Protein AF-A0A7X9Q0C0-F1 (afdb_monomer)

Secondary structure (DSSP, 8-state):
-HHHHTT-TTEEEEEEETTEEEEEESSHHHHHHHHHHHHHHTT---S-----PPPHHHHHHHHHTS--SS---

Nearest PDB structures (foldseek):
  2lkp-assembly1_B  TM=3.185E-01  e=6.763E+00  Mycobacterium tuberculosis H37Rv

Structure (mmCIF, N/CA/C/O backbone):
data_AF-A0A7X9Q0C0-F1
#
_entry.id   AF-A0A7X9Q0C0-F1
#
loop_
_atom_site.group_PDB
_atom_site.id
_atom_site.type_symbol
_atom_site.label_atom_id
_atom_site.label_alt_id
_atom_site.label_comp_id
_atom_site.label_asym_id
_atom_site.label_entity_id
_atom_site.label_seq_id
_atom_site.pdbx_PDB_ins_code
_atom_site.Cartn_x
_atom_site.Cartn_y
_atom_site.Cartn_z
_atom_site.occupancy
_atom_site.B_iso_or_equiv
_atom_site.auth_seq_id
_atom_site.auth_comp_id
_atom_site.auth_asym_id
_atom_site.auth_atom_id
_atom_site.pdbx_PDB_model_num
ATOM 1 N N . VAL A 1 1 ? -2.048 -4.307 9.453 1.00 76.88 1 VAL A N 1
ATOM 2 C CA . VAL A 1 1 ? -1.247 -3.516 8.490 1.00 76.88 1 VAL A CA 1
ATOM 3 C C . VAL A 1 1 ? -1.697 -3.704 7.046 1.00 7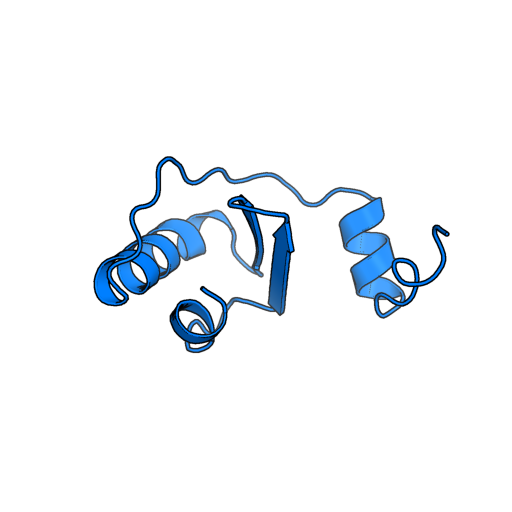6.88 1 VAL A C 1
ATOM 5 O O . VAL A 1 1 ? -2.185 -2.736 6.489 1.00 76.88 1 VAL A O 1
ATOM 8 N N . ALA A 1 2 ? -1.621 -4.906 6.452 1.00 76.62 2 ALA A N 1
ATOM 9 C CA . ALA A 1 2 ? -1.956 -5.121 5.031 1.00 76.62 2 ALA A CA 1
ATOM 10 C C . ALA A 1 2 ? -3.310 -4.517 4.591 1.00 76.62 2 ALA A C 1
ATOM 12 O O . ALA A 1 2 ? -3.370 -3.834 3.579 1.00 76.62 2 ALA A O 1
ATOM 13 N N . GLN A 1 3 ? -4.372 -4.678 5.390 1.00 79.94 3 GLN A N 1
ATOM 14 C CA . GLN A 1 3 ? -5.683 -4.061 5.123 1.00 79.94 3 GLN A CA 1
ATOM 15 C C . GLN A 1 3 ? -5.677 -2.526 5.201 1.00 79.94 3 GLN A C 1
ATOM 17 O O . GLN A 1 3 ? -6.366 -1.878 4.424 1.00 79.94 3 GLN A O 1
ATOM 22 N N . ALA A 1 4 ? -4.884 -1.937 6.101 1.00 81.56 4 ALA A N 1
ATOM 23 C CA . ALA A 1 4 ? -4.794 -0.484 6.258 1.00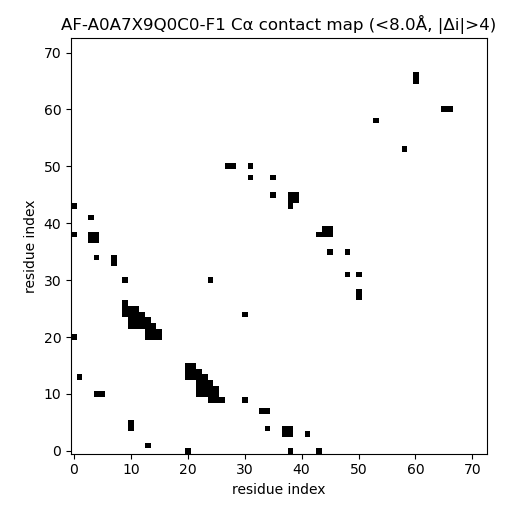 81.56 4 ALA A CA 1
ATOM 24 C C . ALA A 1 4 ? -4.159 0.186 5.030 1.00 81.56 4 ALA A C 1
ATOM 26 O O . ALA A 1 4 ? -4.525 1.297 4.672 1.00 81.56 4 ALA A O 1
ATOM 27 N N . 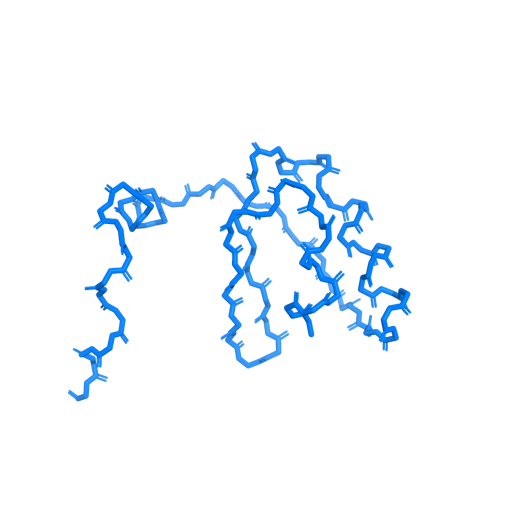VAL A 1 5 ? -3.238 -0.509 4.355 1.00 81.12 5 VAL A N 1
ATOM 28 C CA . VAL A 1 5 ? -2.504 0.022 3.196 1.00 81.12 5 VAL A CA 1
ATOM 29 C C . VAL A 1 5 ? -3.019 -0.490 1.848 1.00 81.12 5 VAL A C 1
ATOM 31 O O . VAL A 1 5 ? -2.583 -0.000 0.812 1.00 81.12 5 VAL A O 1
ATOM 34 N N . ALA A 1 6 ? -3.970 -1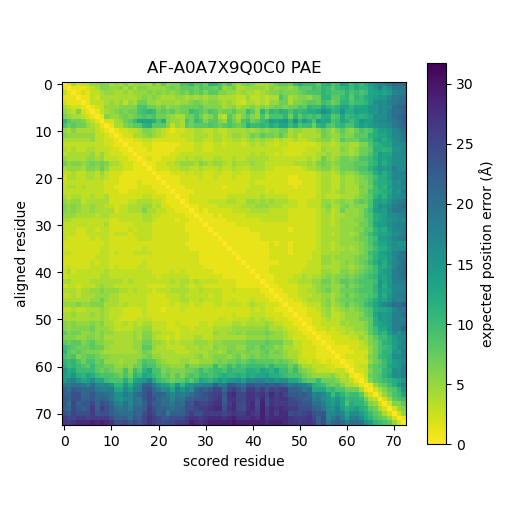.431 1.834 1.00 74.38 6 ALA A N 1
ATOM 35 C CA . ALA A 1 6 ? -4.514 -2.038 0.613 1.00 74.38 6 ALA A CA 1
ATOM 36 C C . ALA A 1 6 ? -5.221 -1.037 -0.322 1.00 74.38 6 ALA A C 1
ATOM 38 O O . ALA A 1 6 ? -5.340 -1.294 -1.516 1.00 74.38 6 ALA A O 1
ATOM 39 N N . GLY A 1 7 ? -5.694 0.095 0.210 1.00 71.12 7 GLY A N 1
ATOM 40 C CA . GLY A 1 7 ? -6.327 1.167 -0.567 1.00 71.12 7 GLY A CA 1
ATOM 41 C C . GLY A 1 7 ? -5.351 2.182 -1.170 1.00 71.12 7 GLY A C 1
ATOM 42 O O . GLY A 1 7 ? -5.781 3.084 -1.887 1.00 71.12 7 GLY A O 1
ATOM 43 N N . LEU A 1 8 ? -4.051 2.072 -0.880 1.00 80.31 8 LEU A N 1
ATOM 44 C CA . LEU A 1 8 ? -3.042 2.986 -1.402 1.00 80.31 8 LEU A CA 1
ATOM 45 C C . LEU A 1 8 ? -2.619 2.522 -2.799 1.00 80.31 8 LEU A C 1
ATOM 47 O O . LEU A 1 8 ? -1.940 1.508 -2.946 1.00 80.31 8 LEU A O 1
ATOM 51 N N . ALA A 1 9 ? -3.021 3.283 -3.820 1.00 64.75 9 ALA A N 1
ATOM 52 C CA . ALA A 1 9 ? -2.853 2.932 -5.235 1.00 64.75 9 ALA A CA 1
ATOM 53 C C . ALA A 1 9 ? -1.398 2.640 -5.655 1.00 64.75 9 ALA A C 1
ATOM 55 O O . ALA A 1 9 ? -1.176 1.915 -6.620 1.00 64.75 9 ALA A O 1
ATOM 56 N N . ASP A 1 10 ? -0.420 3.169 -4.919 1.00 79.25 10 ASP A N 1
ATOM 57 C CA . ASP A 1 10 ? 1.000 3.065 -5.257 1.00 79.25 10 ASP A CA 1
ATOM 58 C C . ASP A 1 10 ? 1.720 1.884 -4.588 1.00 79.25 10 ASP A C 1
ATOM 60 O O . ASP A 1 10 ? 2.926 1.728 -4.785 1.00 79.25 10 ASP A O 1
ATOM 64 N N . VAL A 1 11 ? 1.025 1.061 -3.794 1.00 83.81 11 VAL A N 1
ATOM 65 C CA . VAL A 1 11 ? 1.619 -0.073 -3.068 1.00 83.81 11 VAL A CA 1
ATOM 66 C C . VAL A 1 11 ? 1.559 -1.337 -3.919 1.00 83.81 11 VAL A C 1
ATOM 68 O O . VAL A 1 11 ? 0.504 -1.938 -4.100 1.00 83.81 11 VAL A O 1
ATOM 71 N N . ALA A 1 12 ? 2.716 -1.774 -4.413 1.00 82.19 12 ALA A N 1
ATOM 72 C CA . ALA A 1 12 ? 2.841 -2.967 -5.248 1.00 82.19 12 ALA A CA 1
ATOM 73 C C . ALA A 1 12 ? 3.018 -4.253 -4.427 1.00 82.19 12 ALA A C 1
ATOM 75 O O . ALA A 1 12 ? 2.600 -5.330 -4.852 1.00 82.19 12 ALA A O 1
ATOM 76 N N . ARG A 1 13 ? 3.668 -4.158 -3.263 1.00 82.25 13 ARG A N 1
ATOM 77 C CA . ARG A 1 13 ? 3.967 -5.302 -2.394 1.00 82.25 13 ARG A CA 1
ATOM 78 C C . ARG A 1 13 ? 4.030 -4.860 -0.942 1.00 82.25 13 ARG A C 1
ATOM 80 O O . ARG A 1 13 ? 4.510 -3.765 -0.654 1.00 82.25 13 ARG A O 1
ATOM 87 N N . VAL A 1 14 ? 3.586 -5.739 -0.051 1.00 88.31 14 VAL A N 1
ATOM 88 C CA . VAL A 1 14 ? 3.716 -5.586 1.397 1.00 88.31 14 VAL A CA 1
ATOM 89 C C . VAL A 1 14 ? 4.323 -6.866 1.947 1.00 88.31 14 VAL A C 1
ATOM 91 O O . VAL A 1 14 ? 3.797 -7.952 1.713 1.00 88.31 14 VAL A O 1
ATOM 94 N N . GLU A 1 15 ? 5.421 -6.728 2.671 1.00 87.25 15 GLU A N 1
ATOM 95 C CA . GLU A 1 15 ? 6.072 -7.799 3.414 1.00 87.25 15 GLU A CA 1
ATOM 96 C C . GLU A 1 15 ? 6.029 -7.464 4.896 1.00 87.25 15 GLU A C 1
ATOM 98 O O . GLU A 1 15 ? 6.193 -6.307 5.282 1.00 87.25 15 GLU A O 1
ATOM 103 N N . ILE A 1 16 ? 5.779 -8.473 5.723 1.00 89.06 16 ILE A N 1
ATOM 104 C CA . ILE A 1 16 ? 5.666 -8.317 7.171 1.00 89.06 16 ILE A CA 1
ATOM 105 C C . ILE A 1 16 ? 6.663 -9.275 7.810 1.00 89.06 16 ILE A C 1
ATOM 107 O O . ILE A 1 16 ? 6.586 -10.482 7.578 1.00 89.06 16 ILE A O 1
ATOM 111 N N . ALA A 1 17 ? 7.569 -8.734 8.618 1.00 88.50 17 ALA A N 1
ATOM 112 C CA . ALA A 1 17 ? 8.559 -9.484 9.376 1.00 88.50 17 ALA A CA 1
ATOM 113 C C . ALA A 1 17 ? 8.508 -9.026 10.839 1.00 88.50 17 ALA A C 1
ATOM 115 O O . ALA A 1 17 ? 9.104 -8.024 11.214 1.00 88.50 17 ALA A O 1
ATOM 116 N N . GLY A 1 18 ? 7.757 -9.754 11.671 1.00 90.12 18 GLY A N 1
ATOM 117 C CA . GLY A 1 18 ? 7.530 -9.351 13.060 1.00 90.12 18 GLY A CA 1
ATOM 118 C C . GLY A 1 18 ? 6.714 -8.058 13.151 1.00 90.12 18 GLY A C 1
ATOM 119 O O . GLY A 1 18 ? 5.562 -8.023 12.717 1.00 90.12 18 GLY A O 1
ATOM 120 N N . ASP A 1 19 ? 7.309 -7.024 13.741 1.00 89.62 19 ASP A N 1
ATOM 121 C CA . ASP A 1 19 ? 6.775 -5.664 13.870 1.00 89.62 19 ASP A CA 1
ATOM 122 C C . ASP A 1 19 ? 7.236 -4.716 12.750 1.00 89.62 19 ASP A C 1
ATOM 124 O O . ASP A 1 19 ? 6.729 -3.597 12.643 1.00 89.62 19 ASP A O 1
ATOM 128 N N . GLU A 1 20 ? 8.129 -5.171 11.868 1.00 91.19 20 GLU A N 1
ATOM 129 C CA . GLU A 1 20 ? 8.587 -4.410 10.712 1.00 91.19 20 GLU A CA 1
ATOM 130 C C . GLU A 1 20 ? 7.744 -4.724 9.469 1.00 91.19 20 GLU A C 1
ATOM 132 O O . GLU A 1 20 ? 7.391 -5.874 9.175 1.00 91.19 20 GLU A O 1
ATOM 137 N N . VAL A 1 21 ? 7.411 -3.674 8.715 1.00 90.94 21 VAL A N 1
ATOM 138 C CA . VAL A 1 21 ? 6.665 -3.783 7.460 1.00 90.94 21 VAL A CA 1
ATOM 139 C C . VAL A 1 21 ? 7.423 -3.081 6.351 1.00 90.94 21 VAL A C 1
ATOM 141 O O . VAL A 1 21 ? 7.630 -1.869 6.391 1.00 90.94 21 VAL A O 1
ATOM 144 N N . THR A 1 22 ? 7.763 -3.846 5.318 1.00 91.25 22 THR A N 1
ATOM 145 C CA . THR A 1 22 ? 8.420 -3.340 4.115 1.00 91.25 22 THR A CA 1
ATOM 146 C C . THR A 1 22 ? 7.404 -3.244 2.991 1.00 91.25 22 THR A C 1
ATOM 148 O O . THR A 1 22 ? 6.667 -4.188 2.704 1.00 91.25 22 THR A O 1
ATOM 151 N N . MET A 1 23 ? 7.352 -2.086 2.339 1.00 89.62 23 MET A N 1
ATOM 152 C CA . MET A 1 23 ? 6.413 -1.820 1.254 1.00 89.62 23 MET A CA 1
ATOM 153 C C . MET A 1 23 ? 7.170 -1.420 -0.005 1.00 89.62 23 MET A C 1
ATOM 155 O O . MET A 1 23 ? 7.992 -0.504 0.018 1.00 89.62 23 MET A O 1
ATOM 159 N N . SER A 1 24 ? 6.873 -2.080 -1.123 1.00 90.00 24 SER A N 1
ATOM 160 C CA . SER A 1 24 ? 7.366 -1.656 -2.434 1.00 90.00 24 SER A CA 1
ATOM 161 C C . SER A 1 24 ? 6.362 -0.699 -3.056 1.00 90.00 24 SER A C 1
ATOM 163 O O . SER A 1 24 ? 5.197 -1.055 -3.239 1.00 90.00 24 SER A O 1
ATOM 165 N N . VAL A 1 25 ? 6.822 0.504 -3.393 1.00 90.06 25 VAL A N 1
ATOM 166 C CA . VAL A 1 25 ? 5.993 1.568 -3.967 1.00 90.06 25 VAL A CA 1
ATOM 167 C C . VAL A 1 25 ? 6.643 2.165 -5.208 1.00 90.06 25 VAL A C 1
ATOM 169 O O . VAL A 1 25 ? 7.869 2.237 -5.296 1.00 90.06 25 VAL A O 1
ATOM 172 N N . ALA A 1 26 ? 5.831 2.625 -6.161 1.00 86.75 26 ALA A N 1
ATOM 173 C CA . ALA A 1 26 ? 6.338 3.242 -7.392 1.00 86.75 26 ALA A CA 1
ATOM 174 C C . ALA A 1 26 ? 7.057 4.579 -7.128 1.00 86.75 26 ALA A C 1
ATOM 176 O O . ALA A 1 26 ? 8.076 4.890 -7.749 1.00 86.75 26 ALA A O 1
ATOM 177 N N . HIS A 1 27 ? 6.547 5.363 -6.173 1.00 88.50 27 HIS A N 1
ATOM 178 C CA . HIS A 1 27 ? 7.053 6.692 -5.843 1.00 88.50 27 HIS A CA 1
ATOM 179 C C . HIS A 1 27 ? 7.287 6.818 -4.334 1.00 88.50 27 HIS A C 1
ATOM 181 O O . HIS A 1 27 ? 6.433 7.272 -3.577 1.00 88.50 27 HIS A O 1
ATOM 187 N N . GLY A 1 28 ? 8.482 6.405 -3.901 1.00 88.38 28 GLY A N 1
ATOM 188 C CA . GLY A 1 28 ? 8.865 6.301 -2.489 1.00 88.38 28 GLY A CA 1
ATOM 189 C C . GLY A 1 28 ? 8.560 7.536 -1.646 1.00 88.38 28 GLY A C 1
ATOM 190 O O . GLY A 1 28 ? 7.863 7.444 -0.642 1.00 88.38 28 GLY A O 1
ATOM 191 N N . ALA A 1 29 ? 9.053 8.702 -2.067 1.00 91.19 29 ALA A N 1
ATOM 192 C CA . ALA A 1 29 ? 8.925 9.927 -1.281 1.00 91.19 29 ALA A CA 1
ATOM 193 C C . ALA A 1 29 ? 7.465 10.382 -1.114 1.00 91.19 29 ALA A C 1
ATOM 195 O O . ALA A 1 29 ? 7.078 10.793 -0.022 1.00 91.19 29 ALA A O 1
ATOM 196 N N . SER A 1 30 ? 6.642 10.283 -2.163 1.00 91.12 30 SER A N 1
ATOM 197 C 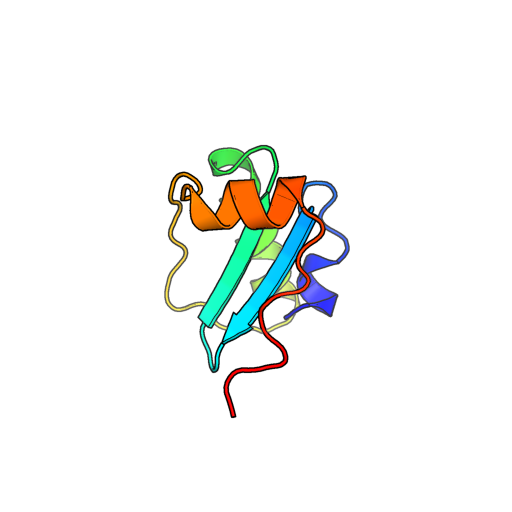CA . SER A 1 30 ? 5.228 10.675 -2.099 1.00 91.12 30 SER A CA 1
ATOM 198 C C . SER A 1 30 ? 4.366 9.669 -1.341 1.00 91.12 30 SER A C 1
ATOM 200 O O . SER A 1 30 ? 3.317 10.049 -0.832 1.00 91.12 30 SER A O 1
ATOM 202 N N . ALA A 1 31 ? 4.803 8.413 -1.230 1.00 91.12 31 ALA A N 1
ATOM 203 C CA . 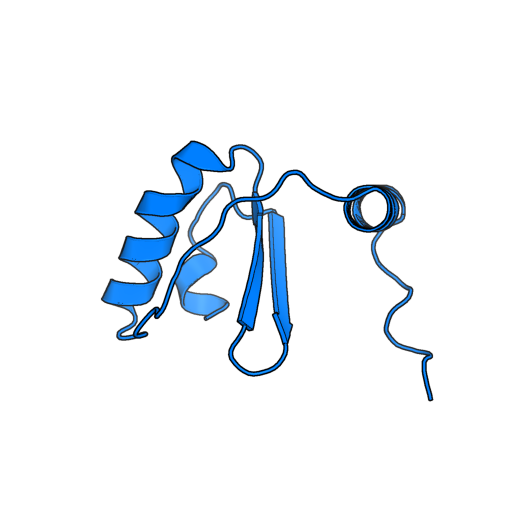ALA A 1 31 ? 4.076 7.368 -0.517 1.00 91.12 31 ALA A CA 1
ATOM 204 C C . ALA A 1 31 ? 4.179 7.480 1.015 1.00 91.12 31 ALA A C 1
ATOM 206 O O . ALA A 1 31 ? 3.299 6.976 1.709 1.00 91.12 31 ALA A O 1
ATOM 207 N N . ILE A 1 32 ? 5.196 8.164 1.557 1.00 91.75 32 ILE A N 1
ATOM 208 C CA . ILE A 1 32 ? 5.417 8.252 3.013 1.00 91.75 32 ILE A CA 1
ATOM 209 C C . ILE A 1 32 ? 4.205 8.841 3.747 1.00 91.75 32 ILE A C 1
ATOM 211 O O . ILE A 1 32 ? 3.709 8.229 4.692 1.00 91.75 32 ILE A O 1
ATOM 215 N N . SER A 1 33 ? 3.698 10.003 3.320 1.00 92.75 33 SER A N 1
ATOM 216 C CA . SER A 1 33 ? 2.578 10.660 4.011 1.00 92.75 33 SER A CA 1
ATOM 217 C C . SER A 1 33 ? 1.263 9.865 3.938 1.00 92.75 33 SER A C 1
ATOM 219 O O . SER A 1 33 ? 0.675 9.643 4.995 1.00 92.75 33 SER A O 1
ATOM 221 N N . PRO A 1 34 ? 0.801 9.384 2.764 1.00 92.31 34 PRO A N 1
ATOM 222 C CA . PRO A 1 34 ? -0.389 8.537 2.675 1.00 92.31 34 PRO A CA 1
ATOM 223 C C . PRO A 1 34 ? -0.296 7.262 3.517 1.00 92.31 34 PRO A C 1
ATOM 225 O O . PRO A 1 34 ? -1.267 6.903 4.178 1.00 92.31 34 PRO A O 1
ATOM 228 N N . VAL A 1 35 ? 0.866 6.595 3.528 1.00 91.94 35 VAL A N 1
ATOM 229 C CA . VAL A 1 35 ? 1.085 5.389 4.342 1.00 91.94 35 VAL A CA 1
ATOM 230 C C . VAL A 1 35 ? 0.991 5.717 5.828 1.00 91.94 35 VAL A C 1
ATOM 232 O O . VAL A 1 35 ? 0.261 5.044 6.550 1.00 91.94 35 VAL A O 1
ATOM 235 N N . ALA A 1 36 ? 1.675 6.768 6.286 1.00 92.56 36 ALA A N 1
ATOM 236 C CA . ALA A 1 36 ? 1.641 7.165 7.691 1.00 92.56 36 ALA A CA 1
ATOM 237 C C . ALA A 1 36 ? 0.214 7.500 8.161 1.00 92.56 36 ALA A C 1
ATOM 239 O O . ALA A 1 36 ? -0.199 7.050 9.228 1.00 92.56 36 ALA A O 1
ATOM 240 N N . VAL A 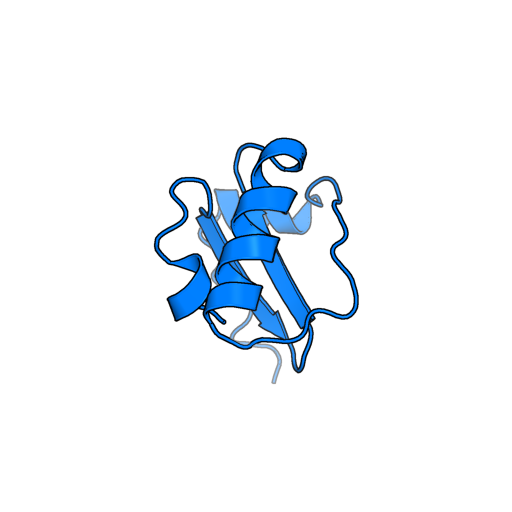1 37 ? -0.555 8.233 7.346 1.00 93.19 37 VAL A N 1
ATOM 241 C CA . VAL A 1 37 ? -1.959 8.567 7.641 1.00 93.19 37 VAL A CA 1
ATOM 242 C C . VAL A 1 37 ? -2.823 7.309 7.692 1.00 93.19 37 VAL A C 1
ATOM 244 O O . VAL A 1 37 ? -3.533 7.109 8.670 1.00 93.19 37 VAL A O 1
ATOM 247 N N . ALA A 1 38 ? -2.721 6.421 6.701 1.00 92.50 38 ALA A N 1
ATOM 248 C CA . ALA A 1 38 ? -3.524 5.201 6.658 1.00 92.50 38 ALA A CA 1
ATOM 249 C C . ALA A 1 38 ? -3.253 4.264 7.851 1.00 92.50 38 ALA A C 1
ATOM 251 O O . ALA A 1 38 ? -4.170 3.634 8.380 1.00 92.50 38 ALA A O 1
ATOM 252 N N . LEU A 1 39 ? -1.997 4.178 8.300 1.00 91.88 39 LEU A N 1
ATOM 253 C CA . LEU A 1 39 ? -1.633 3.413 9.494 1.00 91.88 39 LEU A CA 1
ATOM 254 C C . LEU A 1 39 ? -2.194 4.059 10.768 1.00 91.88 39 LEU A C 1
ATOM 256 O O . LEU A 1 39 ? -2.753 3.350 11.607 1.00 91.88 39 LEU A O 1
ATOM 260 N N . ALA A 1 40 ? -2.115 5.386 10.885 1.00 93.06 40 ALA A N 1
ATOM 261 C CA . ALA A 1 40 ? -2.679 6.122 12.013 1.00 93.06 40 ALA A CA 1
ATOM 262 C C . ALA A 1 40 ? -4.212 5.995 12.088 1.00 93.06 40 ALA A C 1
ATOM 264 O O . ALA A 1 40 ? -4.745 5.723 13.163 1.00 93.06 40 ALA A O 1
ATOM 265 N N . ASP A 1 41 ? -4.912 6.105 10.956 1.00 94.25 41 ASP A N 1
ATOM 266 C CA . ASP A 1 41 ? -6.370 5.932 10.866 1.00 94.25 41 ASP A CA 1
ATOM 267 C C . ASP A 1 41 ? -6.805 4.509 11.250 1.00 94.25 41 ASP A C 1
ATOM 269 O O . ASP A 1 41 ? -7.885 4.300 11.803 1.00 94.25 41 ASP A O 1
ATOM 273 N N . ALA A 1 42 ? -5.938 3.521 11.016 1.00 92.12 42 ALA A N 1
ATOM 274 C CA . ALA A 1 42 ? -6.129 2.146 11.466 1.00 92.12 42 ALA A CA 1
ATOM 275 C C . ALA A 1 42 ? -5.750 1.916 12.945 1.00 92.12 42 ALA A C 1
ATOM 277 O O . ALA A 1 42 ? -5.818 0.780 13.419 1.00 92.12 42 ALA A O 1
ATOM 278 N N . GLY A 1 43 ? -5.343 2.959 13.676 1.00 94.31 43 GLY A N 1
ATOM 279 C CA . GLY A 1 43 ? -4.936 2.882 15.081 1.00 94.31 43 GLY A CA 1
ATOM 280 C C . GLY A 1 43 ? -3.579 2.209 15.306 1.00 94.31 43 GLY A C 1
ATOM 281 O O . GLY A 1 43 ? -3.308 1.738 16.410 1.00 94.31 43 GLY A O 1
ATOM 282 N N . LEU A 1 44 ? -2.734 2.128 14.275 1.00 92.25 44 LEU A N 1
ATOM 283 C CA . LEU A 1 44 ? -1.414 1.508 14.350 1.00 92.25 44 LEU A CA 1
ATOM 284 C C . LEU A 1 44 ? -0.365 2.571 14.687 1.00 92.25 44 LEU A C 1
ATOM 286 O O . LEU A 1 44 ? -0.136 3.501 13.913 1.00 92.25 44 LEU A O 1
ATOM 290 N N . ALA A 1 45 ? 0.285 2.425 15.841 1.00 92.19 45 ALA A N 1
ATOM 291 C CA . ALA A 1 45 ? 1.418 3.264 16.207 1.00 92.19 45 ALA A CA 1
ATOM 292 C C . ALA A 1 45 ? 2.632 2.899 15.343 1.00 92.19 45 ALA A C 1
ATOM 294 O O . ALA A 1 45 ? 2.998 1.728 15.253 1.00 92.19 45 ALA A O 1
ATOM 295 N N . VAL A 1 46 ? 3.249 3.901 14.718 1.00 92.31 46 VAL A N 1
ATOM 296 C CA . VAL A 1 46 ? 4.453 3.720 13.905 1.00 92.31 46 VAL A CA 1
ATOM 297 C C . VAL A 1 46 ? 5.622 4.399 14.599 1.00 92.31 46 VAL A C 1
ATOM 299 O O . VAL A 1 46 ? 5.583 5.605 14.836 1.00 92.31 46 VAL A O 1
ATOM 302 N N . GLU A 1 47 ? 6.660 3.630 14.919 1.00 94.88 47 GLU A N 1
ATOM 303 C CA . GLU A 1 47 ? 7.864 4.152 15.578 1.00 94.88 47 GLU A CA 1
ATOM 304 C C . GLU A 1 47 ? 8.754 4.944 14.614 1.00 94.88 47 GLU A C 1
ATOM 306 O O . GLU A 1 47 ? 9.370 5.940 14.992 1.00 94.88 47 GLU A O 1
ATOM 311 N N . GLY A 1 48 ? 8.782 4.539 13.343 1.00 93.25 48 GLY A N 1
ATOM 312 C CA . GLY A 1 48 ? 9.506 5.238 12.294 1.00 93.25 48 GLY A CA 1
ATOM 313 C C . GLY A 1 48 ? 9.119 4.754 10.902 1.00 93.25 48 GLY A C 1
ATOM 314 O O . GLY A 1 48 ? 8.731 3.606 10.711 1.00 93.25 48 GLY A O 1
ATOM 315 N N . LEU A 1 49 ? 9.236 5.648 9.920 1.00 93.25 49 LEU A N 1
ATOM 316 C CA . LEU A 1 49 ? 9.171 5.304 8.503 1.00 93.25 49 LEU A CA 1
ATOM 317 C C . LEU A 1 49 ? 10.506 5.670 7.869 1.00 93.25 49 LEU A C 1
ATOM 319 O O . LEU A 1 49 ? 10.967 6.807 7.989 1.00 93.25 49 LEU A O 1
ATOM 323 N N . THR A 1 50 ? 11.110 4.718 7.170 1.00 93.88 50 THR A N 1
ATOM 324 C CA . THR A 1 50 ? 12.326 4.952 6.395 1.00 93.88 50 THR A CA 1
ATOM 325 C C . THR A 1 50 ? 12.055 4.700 4.921 1.00 93.88 50 THR A C 1
ATOM 327 O O . THR A 1 50 ? 11.197 3.901 4.551 1.00 93.88 50 THR A O 1
ATOM 330 N N . LEU A 1 51 ? 12.783 5.418 4.068 1.00 93.62 51 LEU A N 1
ATOM 331 C CA . LEU A 1 51 ? 12.774 5.189 2.634 1.00 93.62 51 LEU A CA 1
ATOM 332 C C . LEU A 1 51 ? 14.169 4.771 2.197 1.00 93.62 51 LEU A C 1
ATOM 334 O O . LEU A 1 51 ? 15.154 5.446 2.498 1.00 93.62 51 LEU A O 1
ATOM 338 N N . ARG A 1 52 ? 14.235 3.685 1.433 1.00 91.25 52 ARG A N 1
ATOM 339 C CA . ARG A 1 52 ? 15.463 3.187 0.820 1.00 91.25 52 ARG A CA 1
ATOM 340 C C . ARG A 1 52 ? 15.228 2.880 -0.659 1.00 91.25 52 ARG A C 1
ATOM 342 O O . ARG A 1 52 ? 14.128 2.450 -1.012 1.00 91.25 52 ARG A O 1
ATOM 349 N N . PRO A 1 53 ? 16.234 3.071 -1.526 1.00 89.75 53 PRO A N 1
ATOM 350 C CA . PRO A 1 53 ? 16.210 2.486 -2.859 1.00 89.75 53 PRO A CA 1
ATOM 351 C C . PRO A 1 53 ? 16.058 0.957 -2.776 1.00 89.75 53 PRO A C 1
ATOM 353 O O . PRO A 1 53 ? 16.578 0.356 -1.827 1.00 89.75 53 PRO A O 1
ATOM 356 N N . PRO A 1 54 ? 15.380 0.318 -3.746 1.00 87.00 54 PRO A N 1
ATOM 357 C CA . PRO A 1 54 ? 15.301 -1.136 -3.792 1.00 87.00 54 PRO A CA 1
ATOM 358 C C . PRO A 1 54 ? 16.697 -1.742 -3.989 1.00 87.00 54 PRO A C 1
ATOM 360 O O . PRO A 1 54 ? 17.547 -1.177 -4.682 1.00 87.00 54 PRO A O 1
ATOM 363 N N . THR A 1 55 ? 16.937 -2.897 -3.376 1.00 87.31 55 THR A N 1
ATOM 364 C CA . THR A 1 55 ? 18.150 -3.695 -3.603 1.00 87.31 55 THR A CA 1
ATOM 365 C C . THR A 1 55 ? 18.071 -4.462 -4.911 1.00 87.31 55 THR A C 1
ATOM 367 O O . THR A 1 55 ? 17.010 -4.560 -5.528 1.00 87.31 55 THR A O 1
ATOM 370 N N . LEU A 1 56 ? 19.202 -5.052 -5.308 1.00 89.62 56 LEU A N 1
ATOM 371 C CA . LEU A 1 56 ? 19.240 -5.998 -6.416 1.00 89.62 56 LEU A CA 1
ATOM 372 C C . LEU A 1 56 ? 18.299 -7.188 -6.181 1.00 89.62 56 LEU A C 1
ATOM 374 O O . LEU A 1 56 ? 17.601 -7.587 -7.107 1.00 89.62 56 LEU A O 1
ATOM 378 N N . ASP A 1 57 ? 18.242 -7.707 -4.956 1.00 83.62 57 ASP A N 1
ATOM 379 C CA . ASP A 1 57 ? 17.367 -8.825 -4.603 1.00 83.62 57 ASP A CA 1
ATOM 380 C C . ASP A 1 57 ? 15.895 -8.416 -4.716 1.00 83.62 57 ASP A C 1
ATOM 382 O O . ASP A 1 57 ? 15.101 -9.146 -5.305 1.00 83.62 57 ASP A O 1
ATOM 386 N N . ASP A 1 58 ? 15.543 -7.208 -4.262 1.00 81.12 58 ASP A N 1
ATOM 387 C CA . ASP A 1 58 ? 14.185 -6.661 -4.374 1.00 81.12 58 ASP A CA 1
ATOM 388 C C . ASP A 1 58 ? 13.731 -6.579 -5.843 1.00 81.12 58 ASP A C 1
ATOM 390 O O . ASP A 1 58 ? 12.632 -7.026 -6.187 1.00 81.12 58 ASP A O 1
ATOM 394 N N . VAL A 1 59 ? 14.579 -6.049 -6.737 1.00 83.44 59 VAL A N 1
ATOM 395 C CA . VAL A 1 59 ? 14.249 -5.964 -8.172 1.00 83.44 59 VAL A CA 1
ATOM 396 C C . VAL A 1 59 ? 14.312 -7.318 -8.869 1.00 83.44 59 VAL A C 1
ATOM 398 O O . VAL A 1 59 ? 13.510 -7.573 -9.766 1.00 83.44 59 VAL A O 1
ATOM 401 N N . PHE A 1 60 ? 15.216 -8.208 -8.462 1.00 80.94 60 PHE A N 1
ATOM 402 C CA . PHE A 1 60 ? 15.283 -9.562 -8.996 1.00 80.94 60 PHE A CA 1
ATOM 403 C C . PHE A 1 60 ? 14.018 -10.340 -8.633 1.00 80.94 60 PHE A C 1
ATOM 405 O O . PHE A 1 60 ? 13.386 -10.923 -9.513 1.00 80.94 60 PHE A O 1
ATOM 412 N N . LEU A 1 61 ? 13.584 -10.285 -7.371 1.00 77.25 61 LEU A N 1
ATOM 413 C CA . LEU A 1 61 ? 12.330 -10.882 -6.910 1.00 77.25 61 LEU A CA 1
ATOM 414 C C . LEU A 1 61 ? 11.124 -10.277 -7.634 1.00 77.25 61 LEU A C 1
ATOM 416 O O . LEU A 1 61 ? 10.220 -11.016 -8.025 1.00 77.25 61 LEU A O 1
ATOM 420 N N . HIS A 1 62 ? 11.124 -8.961 -7.861 1.00 74.81 62 HIS A N 1
ATOM 421 C CA . HIS A 1 62 ? 10.077 -8.283 -8.625 1.00 74.81 62 HIS A CA 1
ATOM 422 C C . HIS A 1 62 ? 10.005 -8.778 -10.080 1.00 74.81 62 HIS A C 1
ATOM 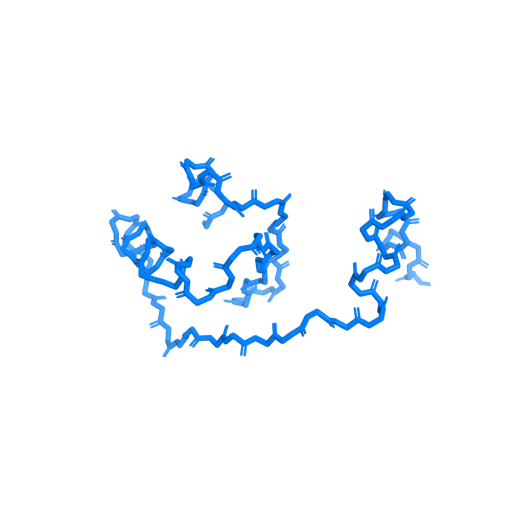424 O O . HIS A 1 62 ? 8.927 -9.120 -10.558 1.00 74.81 62 HIS A O 1
ATOM 430 N N . MET A 1 63 ? 11.146 -8.880 -10.767 1.00 74.31 63 MET A N 1
ATOM 431 C CA . MET A 1 63 ? 11.223 -9.321 -12.166 1.00 74.31 63 MET A CA 1
ATOM 432 C C . MET A 1 63 ? 10.948 -10.821 -12.346 1.00 74.31 63 MET A C 1
ATOM 434 O O . MET A 1 63 ? 10.469 -11.235 -13.399 1.00 74.31 63 MET A O 1
ATOM 438 N N . THR A 1 64 ? 11.253 -11.644 -11.341 1.00 72.00 64 THR A N 1
ATOM 439 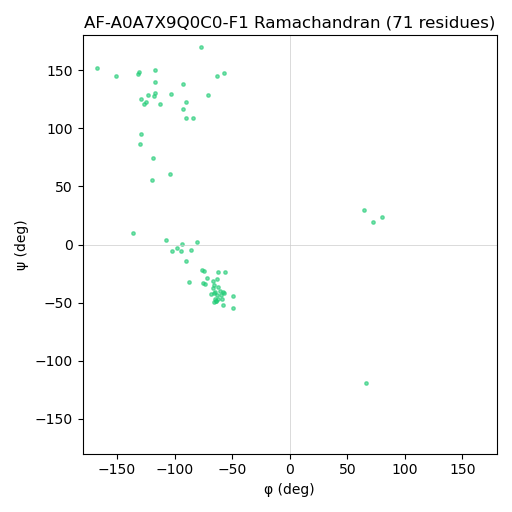C CA . THR A 1 64 ? 11.130 -13.113 -11.414 1.00 72.00 64 THR A CA 1
ATOM 440 C C . THR A 1 64 ? 9.842 -13.668 -10.802 1.00 72.00 64 THR A C 1
ATOM 442 O O . THR A 1 64 ? 9.590 -14.870 -10.891 1.00 72.00 64 THR A O 1
ATOM 445 N N . GLY A 1 65 ? 8.991 -12.821 -10.214 1.00 63.34 65 GLY A N 1
ATOM 446 C CA . GLY A 1 65 ? 7.706 -13.241 -9.648 1.00 63.34 65 GLY A CA 1
ATOM 447 C C . GLY A 1 65 ? 7.795 -13.887 -8.259 1.00 63.34 65 GLY A C 1
ATOM 448 O O . GLY A 1 65 ? 6.900 -14.640 -7.885 1.00 63.34 65 GLY A O 1
ATOM 449 N N . GLY A 1 66 ? 8.852 -13.601 -7.491 1.00 60.38 66 GLY A N 1
ATOM 450 C CA . GLY A 1 66 ? 8.852 -13.726 -6.028 1.00 60.38 66 GLY A CA 1
ATOM 451 C C . GLY A 1 66 ? 8.691 -15.124 -5.410 1.00 60.38 66 GLY A C 1
ATOM 452 O O . GLY A 1 66 ? 8.171 -15.215 -4.303 1.00 60.38 66 GLY A O 1
ATOM 453 N N . ARG A 1 67 ? 9.136 -16.210 -6.055 1.00 53.84 67 ARG A N 1
ATOM 454 C CA . ARG A 1 67 ? 9.027 -17.586 -5.511 1.00 53.84 67 ARG A CA 1
ATOM 455 C C . ARG A 1 67 ? 10.347 -18.149 -4.970 1.00 53.84 67 ARG A C 1
ATOM 457 O O . ARG A 1 67 ? 10.836 -19.142 -5.495 1.00 53.84 67 ARG A O 1
ATOM 464 N N . MET A 1 68 ? 10.947 -17.520 -3.957 1.00 53.34 68 MET A N 1
ATOM 465 C CA . MET A 1 68 ? 12.180 -18.053 -3.337 1.00 53.34 68 MET A CA 1
ATOM 466 C C . MET A 1 68 ? 12.224 -18.013 -1.797 1.00 53.34 68 MET A C 1
ATOM 468 O O . MET A 1 68 ? 13.275 -18.291 -1.239 1.00 53.34 68 MET A O 1
ATOM 472 N N . GLN A 1 69 ? 11.126 -17.704 -1.092 1.00 54.62 69 GLN A N 1
ATOM 473 C CA . GLN A 1 69 ? 11.135 -17.642 0.386 1.00 54.62 69 GLN A CA 1
ATOM 474 C C . GLN A 1 69 ? 10.409 -18.800 1.103 1.00 54.62 69 GLN A C 1
ATOM 476 O O . GLN A 1 69 ? 10.349 -18.785 2.326 1.00 54.62 69 GLN A O 1
ATOM 481 N N . GLU A 1 70 ? 9.896 -19.818 0.397 1.00 51.69 70 GLU A N 1
ATOM 482 C CA . GLU A 1 70 ? 9.246 -20.976 1.054 1.00 51.69 70 GLU A CA 1
ATOM 483 C C . GLU A 1 70 ? 10.193 -22.147 1.396 1.00 51.69 70 GLU A C 1
ATOM 485 O O . GLU A 1 70 ? 9.832 -22.959 2.239 1.00 51.69 70 GLU A O 1
ATOM 490 N N . ASP A 1 71 ? 11.423 -22.199 0.863 1.00 42.12 71 ASP A N 1
ATOM 491 C CA . ASP A 1 71 ? 12.348 -23.336 1.059 1.00 42.12 71 ASP A CA 1
ATOM 492 C C . ASP A 1 71 ? 13.668 -22.937 1.753 1.00 42.12 71 ASP A C 1
ATOM 494 O O . ASP A 1 71 ? 14.765 -23.180 1.248 1.00 42.12 71 ASP A O 1
ATOM 498 N N . ALA A 1 72 ? 13.580 -22.325 2.932 1.00 40.31 72 ALA A N 1
ATOM 499 C CA . ALA A 1 72 ? 14.694 -22.301 3.886 1.00 40.31 72 ALA A CA 1
ATOM 500 C C . ALA A 1 72 ? 14.251 -22.998 5.180 1.00 40.31 72 ALA A C 1
ATOM 502 O O . ALA A 1 72 ? 13.932 -22.350 6.178 1.00 40.31 72 ALA A O 1
ATOM 503 N N . ALA A 1 73 ? 14.178 -24.328 5.100 1.00 37.59 73 ALA A N 1
ATOM 504 C CA . ALA A 1 73 ? 14.024 -25.254 6.221 1.00 37.59 73 ALA A CA 1
ATOM 505 C C . ALA A 1 73 ? 15.364 -25.926 6.548 1.00 37.59 73 ALA A C 1
ATOM 507 O O . ALA A 1 73 ? 16.143 -26.177 5.597 1.00 37.59 73 ALA A O 1
#

Foldseek 3Di:
DCVLCVPPPFWPDWDDDPPDIDTDGPDQVVVVVVSVVSCVVVVHDDPDDDDDDDDPVRVVCVVVVNPDPPPPD

Radius of gyration: 13.09 Å; Cα contacts (8 Å, |Δi|>4): 53; chains: 1; bounding box: 26×36×28 Å

Mean predicted aligned error: 7.07 Å

Sequence (73 aa):
VAQAVAGLADVARVEIAGDEVTMSVAHGASAISPVAVALADAGLAVEGLTLRPPTLDDVFLHMTGGRMQEDAA

Solvent-accessible surface area (backbone atoms only — not comparable to full-atom values): 4923 Å² total; per-residue (Å²): 107,72,78,48,50,66,79,44,90,53,59,80,44,79,47,77,60,92,92,47,71,53,69,44,52,85,53,62,79,73,44,50,62,60,51,55,50,33,35,48,76,65,70,46,88,76,95,77,88,87,86,76,81,79,49,72,64,56,51,48,34,62,77,71,70,64,86,77,80,87,82,86,126

pLDDT: mean 82.4, std 13.8, range [37.59, 94.88]